Protein AF-C5LC66-F1 (afdb_monomer_lite)

Foldseek 3Di:
DQPPPDLVVLVCCLPPVPVAQEDEQAPHPDDPVSVVVSCVSPVRHHYHYD

Secondary structure (DSSP, 8-state):
------HHHHHHHHHH-TT--EEE-TTS---HHHHHHHHHH-TT-EEE--

Sequence (50 aa):
ANMGVSDAALDTIVTHGKALQWVDLRGTSVQDESVATLLALRPNLGVSWM

Structure (mmCIF, N/CA/C/O backbone):
data_AF-C5LC66-F1
#
_entry.id   AF-C5LC66-F1
#
loop_
_atom_site.group_PDB
_atom_site.id
_atom_site.type_symbol
_atom_site.label_atom_id
_atom_site.label_alt_id
_atom_site.label_comp_id
_atom_site.label_asym_id
_atom_site.label_entity_id
_atom_site.label_seq_id
_atom_site.pdbx_PDB_ins_code
_atom_site.Cartn_x
_atom_site.Cartn_y
_atom_site.Cartn_z
_atom_site.occupancy
_atom_site.B_iso_or_equiv
_atom_site.auth_seq_id
_atom_site.auth_comp_id
_atom_site.auth_asym_id
_atom_site.auth_atom_id
_atom_site.pdbx_PDB_model_num
ATOM 1 N N . ALA A 1 1 ? 9.387 -7.427 -20.250 1.00 37.62 1 ALA A N 1
ATOM 2 C CA . ALA A 1 1 ? 7.956 -7.074 -20.192 1.00 37.62 1 ALA A CA 1
ATOM 3 C C . ALA A 1 1 ? 7.797 -6.022 -19.106 1.00 37.62 1 ALA A C 1
ATOM 5 O O . ALA A 1 1 ? 8.183 -6.291 -17.979 1.00 37.62 1 ALA A O 1
ATOM 6 N N . ASN A 1 2 ? 7.368 -4.812 -19.461 1.00 33.69 2 ASN A N 1
ATOM 7 C CA . ASN A 1 2 ? 7.222 -3.698 -18.525 1.00 33.69 2 ASN A CA 1
ATOM 8 C C . ASN A 1 2 ? 5.942 -3.937 -17.707 1.00 33.69 2 ASN A C 1
ATOM 10 O O . ASN A 1 2 ? 4.844 -3.817 -18.251 1.00 33.69 2 ASN A O 1
ATOM 14 N N . MET A 1 3 ? 6.070 -4.420 -16.470 1.00 40.28 3 MET A N 1
ATOM 15 C CA . MET A 1 3 ? 4.920 -4.775 -15.636 1.00 40.28 3 MET A CA 1
ATOM 16 C C . MET A 1 3 ? 4.255 -3.489 -15.137 1.00 40.28 3 MET A C 1
ATOM 18 O O . MET A 1 3 ? 4.735 -2.854 -14.207 1.00 40.28 3 MET A O 1
ATOM 22 N N . GLY A 1 4 ? 3.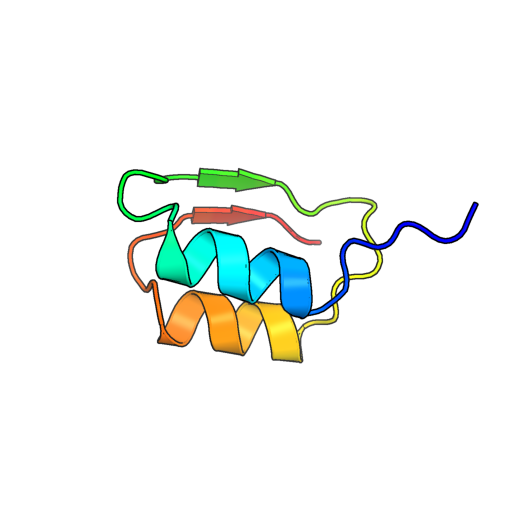156 -3.103 -15.790 1.00 45.81 4 GLY A N 1
ATOM 23 C CA . GLY A 1 4 ? 2.369 -1.889 -15.540 1.00 45.81 4 GLY A CA 1
ATOM 24 C C . GLY A 1 4 ? 1.585 -1.871 -14.226 1.00 45.81 4 GLY A C 1
ATOM 25 O O . GLY A 1 4 ? 0.487 -1.324 -14.184 1.00 45.81 4 GLY A O 1
ATOM 26 N N . VAL A 1 5 ? 2.131 -2.442 -13.149 1.00 51.22 5 VAL A N 1
ATOM 27 C CA . VAL A 1 5 ? 1.692 -2.109 -11.786 1.00 51.22 5 VAL A CA 1
ATOM 28 C C . VAL A 1 5 ? 2.364 -0.782 -11.430 1.00 51.22 5 VAL A C 1
ATOM 30 O O . VAL A 1 5 ? 3.297 -0.711 -10.642 1.00 51.22 5 VAL A O 1
ATOM 33 N N . SER A 1 6 ? 1.960 0.265 -12.142 1.00 57.97 6 SER A N 1
ATOM 34 C CA . SER A 1 6 ? 2.318 1.650 -11.845 1.00 57.97 6 SER A CA 1
ATOM 35 C C . SER A 1 6 ? 1.450 2.141 -10.684 1.00 57.97 6 SER A C 1
ATOM 37 O O . SER A 1 6 ? 0.465 1.486 -10.347 1.00 57.97 6 SER A O 1
ATOM 39 N N . ASP A 1 7 ? 1.743 3.305 -10.106 1.00 63.12 7 ASP A N 1
ATOM 40 C CA . ASP A 1 7 ? 0.965 3.896 -9.000 1.00 63.12 7 ASP A CA 1
ATOM 41 C C . ASP A 1 7 ? -0.562 3.923 -9.250 1.00 63.12 7 ASP A C 1
ATOM 43 O O . ASP A 1 7 ? -1.360 3.811 -8.323 1.00 63.12 7 ASP A O 1
ATOM 47 N N . ALA A 1 8 ? -0.988 3.932 -10.519 1.00 68.50 8 ALA A N 1
ATOM 48 C CA . ALA A 1 8 ? -2.381 3.765 -10.943 1.00 68.50 8 ALA A CA 1
ATOM 49 C C . ALA A 1 8 ? -3.067 2.470 -10.434 1.00 68.50 8 ALA A C 1
ATOM 51 O O . ALA A 1 8 ? -4.277 2.441 -10.188 1.00 68.50 8 ALA A O 1
ATOM 52 N N . ALA A 1 9 ? -2.318 1.381 -10.257 1.00 73.06 9 ALA A N 1
ATOM 53 C CA . ALA A 1 9 ? -2.831 0.140 -9.684 1.0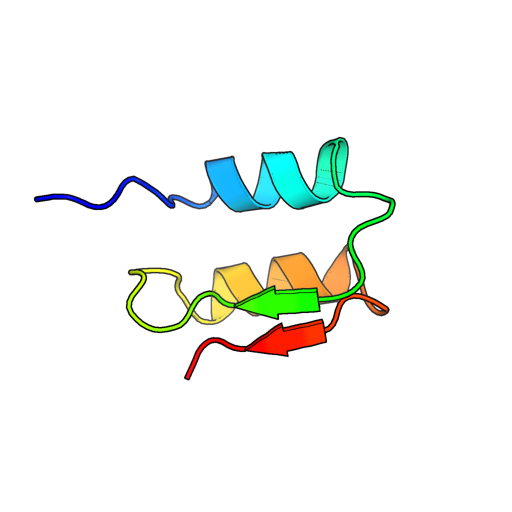0 73.06 9 ALA A CA 1
ATOM 54 C C . ALA A 1 9 ? -3.090 0.276 -8.173 1.00 73.06 9 ALA A C 1
ATOM 56 O O . ALA A 1 9 ? -4.066 -0.280 -7.663 1.00 73.06 9 ALA A O 1
ATOM 57 N N . LEU A 1 10 ? -2.273 1.062 -7.464 1.00 75.75 10 LEU A N 1
ATOM 58 C CA . LEU A 1 10 ? -2.490 1.363 -6.046 1.00 75.75 10 LEU A CA 1
ATOM 59 C C . LEU A 1 10 ? -3.737 2.228 -5.863 1.00 75.75 10 LEU A C 1
ATOM 61 O O . LEU A 1 10 ? -4.550 1.932 -4.989 1.00 75.75 10 LEU A O 1
ATOM 65 N N . ASP A 1 11 ? -3.964 3.194 -6.752 1.00 78.19 11 ASP A N 1
ATOM 66 C CA . ASP A 1 11 ? -5.194 3.997 -6.778 1.00 78.19 11 ASP A CA 1
ATOM 67 C C . ASP A 1 11 ? -6.451 3.129 -6.920 1.00 78.19 11 ASP A C 1
ATOM 69 O O . ASP A 1 11 ? -7.469 3.356 -6.258 1.00 78.19 11 ASP A O 1
ATOM 73 N N . THR A 1 12 ? -6.369 2.064 -7.716 1.00 81.81 12 THR A N 1
ATOM 74 C CA . THR A 1 12 ? -7.460 1.091 -7.865 1.00 81.81 12 THR A CA 1
ATOM 75 C C . THR A 1 12 ? -7.698 0.316 -6.563 1.00 81.81 12 THR A C 1
ATOM 77 O O . THR A 1 12 ? -8.846 0.132 -6.149 1.00 81.81 12 THR A O 1
ATOM 80 N N . ILE A 1 13 ? -6.635 -0.105 -5.871 1.00 79.06 13 ILE A N 1
ATOM 81 C CA . ILE A 1 13 ? -6.725 -0.806 -4.577 1.00 79.06 13 ILE A CA 1
ATOM 82 C C . ILE A 1 13 ? -7.309 0.108 -3.493 1.00 79.06 13 ILE A C 1
ATOM 84 O O . ILE A 1 13 ? -8.144 -0.328 -2.692 1.00 79.06 13 ILE A O 1
ATOM 88 N N . VAL A 1 14 ? -6.922 1.383 -3.481 1.00 80.56 14 VAL A N 1
ATOM 89 C CA . VAL A 1 14 ? -7.455 2.386 -2.552 1.00 80.56 14 VAL A CA 1
ATOM 90 C C 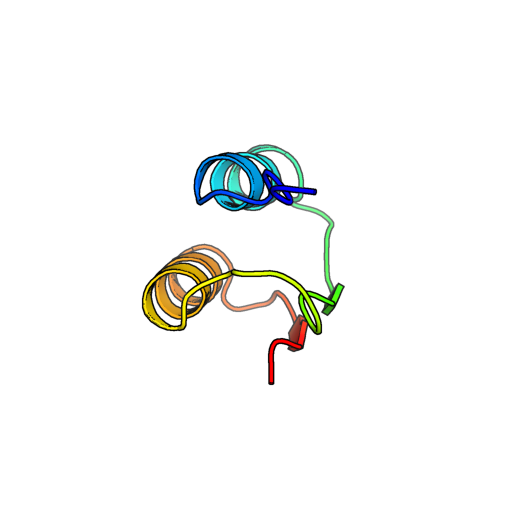. VAL A 1 14 ? -8.940 2.631 -2.825 1.00 80.56 14 VAL A C 1
ATOM 92 O O . VAL A 1 14 ? -9.750 2.608 -1.895 1.00 80.56 14 VAL A O 1
ATOM 95 N N . THR A 1 15 ? -9.310 2.809 -4.094 1.00 82.06 15 THR A N 1
ATOM 96 C CA . THR A 1 15 ? -10.664 3.222 -4.488 1.00 82.06 15 THR A CA 1
ATOM 97 C C . THR A 1 15 ? -11.669 2.071 -4.429 1.00 82.06 15 THR A C 1
ATOM 99 O O . THR A 1 15 ? -12.772 2.232 -3.899 1.00 82.06 15 THR A O 1
ATOM 102 N N . HIS A 1 16 ? -11.295 0.891 -4.927 1.00 81.62 16 HIS A N 1
ATOM 103 C CA . HIS A 1 16 ? -12.203 -0.248 -5.102 1.00 81.62 16 HIS A CA 1
ATOM 104 C C . HIS A 1 16 ? -11.904 -1.418 -4.162 1.00 81.62 16 HIS A C 1
ATOM 106 O O . HIS A 1 16 ? -12.805 -2.173 -3.801 1.00 81.62 16 HIS A O 1
ATOM 112 N N . GLY A 1 17 ? -10.668 -1.548 -3.685 1.00 79.25 17 GLY A N 1
ATOM 113 C CA . GLY A 1 17 ? -10.230 -2.646 -2.824 1.00 79.25 17 GLY A CA 1
ATOM 114 C C . GLY A 1 17 ? -10.578 -2.472 -1.345 1.00 79.25 17 GLY A C 1
ATOM 115 O O . GLY A 1 17 ? -9.788 -2.879 -0.496 1.00 79.25 17 GLY A O 1
ATOM 116 N N . LYS A 1 18 ? -11.704 -1.848 -0.972 1.00 80.00 18 LYS A N 1
ATOM 117 C CA . LYS A 1 18 ? -12.023 -1.538 0.446 1.00 80.00 18 LYS A CA 1
ATOM 118 C C . LYS A 1 18 ? -12.145 -2.768 1.351 1.00 80.00 18 LYS A C 1
ATOM 120 O O . LYS A 1 18 ? -11.867 -2.668 2.540 1.00 80.00 18 LYS A O 1
ATOM 125 N N . ALA A 1 19 ? -12.503 -3.919 0.785 1.00 86.50 19 ALA A N 1
ATOM 126 C CA . ALA A 1 19 ? -12.552 -5.196 1.497 1.00 86.50 19 ALA A CA 1
ATOM 127 C C . ALA A 1 19 ? -11.204 -5.942 1.518 1.00 86.50 19 ALA A C 1
ATOM 129 O O . ALA A 1 19 ? -11.082 -6.957 2.198 1.00 86.50 19 ALA A O 1
ATOM 130 N N . LEU A 1 20 ? -10.199 -5.468 0.772 1.00 86.75 20 LEU A N 1
ATOM 131 C CA . LEU A 1 20 ? -8.890 -6.110 0.713 1.00 86.75 20 LEU A CA 1
ATOM 132 C C . LEU A 1 20 ? -8.203 -6.008 2.083 1.00 86.75 20 LEU A C 1
ATOM 134 O O . LEU A 1 20 ? -8.097 -4.917 2.647 1.00 86.75 20 LEU A O 1
ATOM 138 N N . GLN A 1 21 ? -7.753 -7.150 2.597 1.00 92.19 21 GLN A N 1
ATOM 139 C CA . GLN A 1 21 ? -7.049 -7.264 3.880 1.00 92.19 21 GLN A CA 1
ATOM 140 C C . GLN A 1 21 ? -5.568 -7.593 3.707 1.00 92.19 21 GLN A C 1
ATOM 142 O O . GLN A 1 21 ? -4.775 -7.305 4.598 1.00 92.19 21 GLN A O 1
ATOM 147 N N . TRP A 1 22 ? -5.191 -8.165 2.562 1.00 91.62 22 TRP A N 1
ATOM 148 C CA . TRP A 1 22 ? -3.818 -8.539 2.266 1.00 91.62 22 TRP A CA 1
ATOM 149 C C . TRP A 1 22 ? -3.521 -8.400 0.773 1.00 91.62 22 TRP A C 1
ATOM 151 O O . TRP A 1 22 ? -4.370 -8.737 -0.055 1.00 91.62 22 TRP A O 1
ATOM 161 N N . VAL A 1 23 ? -2.329 -7.915 0.432 1.00 88.38 23 VAL A N 1
ATOM 162 C CA . VAL A 1 23 ? -1.824 -7.838 -0.942 1.00 88.38 23 VAL A CA 1
ATOM 163 C C . VAL A 1 23 ? -0.334 -8.170 -0.981 1.00 88.38 23 VAL A C 1
ATOM 165 O O . VAL A 1 23 ? 0.442 -7.726 -0.135 1.00 88.38 23 VAL A O 1
ATOM 168 N N . ASP A 1 24 ? 0.059 -8.964 -1.971 1.00 90.25 24 ASP A N 1
ATOM 169 C CA . ASP A 1 24 ? 1.453 -9.306 -2.244 1.00 90.25 24 ASP A CA 1
ATOM 170 C C . ASP A 1 24 ? 1.907 -8.567 -3.507 1.00 90.25 24 ASP A C 1
ATOM 172 O O . ASP A 1 24 ? 1.306 -8.709 -4.573 1.00 90.25 24 ASP A O 1
ATOM 176 N N . LEU A 1 25 ? 2.934 -7.740 -3.356 1.00 87.31 25 LEU A N 1
ATOM 177 C CA . LEU A 1 25 ? 3.552 -6.910 -4.385 1.00 87.31 25 LEU A CA 1
ATOM 178 C C . LEU A 1 25 ? 5.000 -7.344 -4.662 1.00 87.31 25 LEU A C 1
ATOM 180 O O . LEU A 1 25 ? 5.722 -6.655 -5.385 1.00 87.31 25 LEU A O 1
ATOM 184 N N . ARG A 1 26 ? 5.459 -8.477 -4.117 1.00 87.75 26 ARG A N 1
ATOM 185 C CA . ARG A 1 26 ? 6.819 -8.970 -4.368 1.00 87.75 26 ARG A CA 1
ATOM 186 C C . ARG A 1 26 ? 7.018 -9.315 -5.840 1.00 87.75 26 ARG A C 1
ATOM 188 O O . ARG A 1 26 ? 6.130 -9.847 -6.504 1.00 87.75 26 ARG A O 1
ATOM 195 N N . GLY A 1 27 ? 8.204 -9.005 -6.358 1.00 84.12 27 GLY A N 1
ATOM 196 C CA . GLY A 1 27 ? 8.526 -9.192 -7.776 1.00 84.12 27 GLY A CA 1
ATOM 197 C C . GLY A 1 27 ? 7.845 -8.190 -8.717 1.00 84.12 27 GLY A C 1
ATOM 198 O O . GLY A 1 27 ? 7.955 -8.338 -9.933 1.00 84.12 27 GLY A O 1
ATOM 199 N N . THR A 1 28 ? 7.162 -7.173 -8.179 1.00 83.12 28 THR A N 1
ATOM 200 C CA . THR A 1 28 ? 6.706 -6.009 -8.950 1.00 83.12 28 THR A CA 1
ATOM 201 C C . THR A 1 28 ? 7.746 -4.886 -8.899 1.00 83.12 28 THR A C 1
ATOM 203 O O . THR A 1 28 ? 8.703 -4.943 -8.132 1.00 83.12 28 THR A O 1
ATOM 206 N N . SER A 1 29 ? 7.576 -3.857 -9.731 1.00 82.38 29 SER A N 1
ATOM 207 C CA . SER A 1 29 ? 8.425 -2.654 -9.728 1.00 82.38 29 SER A CA 1
ATOM 208 C C . SER A 1 29 ? 7.836 -1.517 -8.881 1.00 82.38 29 SER A C 1
ATOM 210 O O . SER A 1 29 ? 8.044 -0.347 -9.199 1.00 82.38 29 SER A O 1
ATOM 212 N N . VAL A 1 30 ? 7.058 -1.847 -7.845 1.00 82.81 30 VAL A N 1
ATOM 213 C CA . VAL A 1 30 ? 6.490 -0.853 -6.926 1.00 82.81 30 VAL A CA 1
ATOM 214 C C . VAL A 1 30 ? 7.612 -0.254 -6.073 1.00 82.81 30 VAL A C 1
ATOM 216 O O . VAL A 1 30 ? 8.460 -0.980 -5.562 1.00 82.81 30 VAL A O 1
ATOM 219 N N . GLN A 1 31 ? 7.617 1.073 -5.944 1.00 83.88 31 GLN A N 1
ATOM 220 C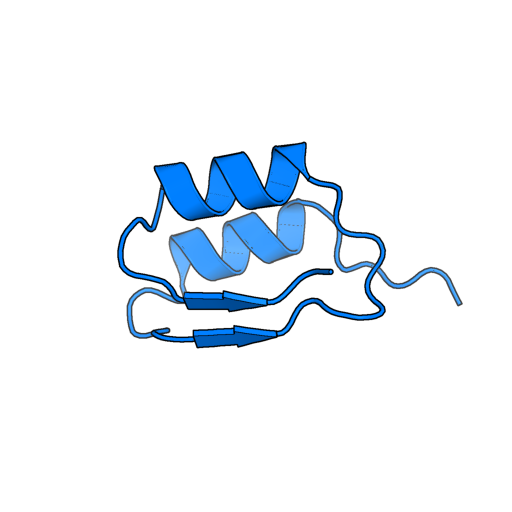 CA . GLN A 1 31 ? 8.586 1.807 -5.129 1.00 83.88 31 GLN A CA 1
ATOM 221 C C . GLN A 1 31 ? 8.119 1.886 -3.669 1.00 83.88 31 GLN A C 1
ATOM 223 O O . GLN A 1 31 ? 6.915 1.860 -3.388 1.00 83.88 31 GLN A O 1
ATOM 228 N N . ASP A 1 32 ? 9.062 2.009 -2.735 1.00 85.62 32 ASP A N 1
ATOM 229 C CA . ASP A 1 32 ? 8.768 2.070 -1.299 1.00 85.62 32 ASP A CA 1
ATOM 230 C C . ASP A 1 32 ? 7.860 3.260 -0.944 1.00 85.62 32 ASP A C 1
ATOM 232 O O . ASP A 1 32 ? 6.959 3.139 -0.111 1.00 85.62 32 ASP A O 1
ATOM 236 N N . GLU A 1 33 ? 8.032 4.398 -1.621 1.00 86.00 33 GLU A N 1
ATOM 237 C CA . GLU A 1 33 ? 7.216 5.605 -1.455 1.00 86.00 33 GLU A CA 1
ATOM 238 C C . GLU A 1 33 ? 5.743 5.354 -1.807 1.00 86.00 33 GLU A C 1
ATOM 240 O O . GLU A 1 33 ? 4.822 5.855 -1.145 1.00 86.00 33 GLU A O 1
ATOM 245 N N . SER A 1 34 ? 5.507 4.536 -2.831 1.00 83.00 34 SER A N 1
ATOM 246 C CA . SER A 1 34 ? 4.169 4.165 -3.277 1.00 83.00 34 SER A CA 1
ATOM 247 C C . SER A 1 34 ? 3.491 3.241 -2.260 1.00 83.00 34 SER A C 1
ATOM 249 O O . SER A 1 34 ? 2.306 3.409 -1.955 1.00 83.00 34 SER A O 1
ATOM 251 N N . VAL A 1 35 ? 4.241 2.316 -1.650 1.00 86.56 35 VAL A N 1
ATOM 252 C CA . VAL A 1 35 ? 3.722 1.471 -0.562 1.00 86.56 35 VAL A CA 1
ATOM 253 C C . VAL A 1 35 ? 3.444 2.282 0.698 1.00 86.56 35 VAL A C 1
ATOM 255 O O . VAL A 1 35 ? 2.399 2.096 1.323 1.00 86.56 35 VAL A O 1
ATOM 258 N N . ALA A 1 36 ? 4.319 3.225 1.050 1.00 88.19 36 ALA A N 1
ATOM 259 C CA . ALA A 1 36 ? 4.089 4.131 2.171 1.00 88.19 36 ALA A CA 1
ATOM 260 C C . ALA A 1 36 ? 2.783 4.923 1.989 1.00 88.19 36 ALA A C 1
ATOM 262 O O . ALA A 1 36 ? 1.986 5.037 2.923 1.00 88.19 36 ALA A O 1
ATOM 263 N N . THR A 1 37 ? 2.515 5.390 0.766 1.00 87.06 37 THR A N 1
ATOM 264 C CA . THR A 1 37 ? 1.253 6.057 0.415 1.00 87.06 37 THR A CA 1
ATOM 265 C C . THR A 1 37 ? 0.053 5.113 0.550 1.00 87.06 37 THR A C 1
ATOM 267 O O . THR A 1 37 ? -0.954 5.480 1.160 1.00 87.06 37 THR A O 1
ATOM 270 N N . LEU A 1 38 ? 0.158 3.873 0.054 1.00 85.94 38 LEU A N 1
ATOM 271 C CA . LEU A 1 38 ? -0.900 2.866 0.190 1.00 85.94 38 LEU A CA 1
ATOM 272 C C . LEU A 1 38 ? -1.222 2.582 1.664 1.00 85.94 38 LEU A C 1
ATOM 274 O O . LEU A 1 38 ? -2.394 2.554 2.037 1.00 85.94 38 LEU A O 1
ATOM 278 N N . LEU A 1 39 ? -0.202 2.407 2.506 1.00 88.12 39 LEU A N 1
ATOM 279 C CA . LEU A 1 39 ? -0.365 2.145 3.937 1.00 88.12 39 LEU A CA 1
ATOM 280 C C . LEU A 1 39 ? -0.942 3.353 4.686 1.00 88.12 39 LEU A C 1
ATOM 282 O O . LEU A 1 39 ? -1.764 3.169 5.582 1.00 88.12 39 LEU A O 1
ATOM 286 N N . ALA A 1 40 ? -0.592 4.582 4.293 1.00 88.12 40 ALA A N 1
ATOM 287 C CA . ALA A 1 40 ? -1.192 5.793 4.857 1.00 88.12 40 ALA A CA 1
ATOM 288 C C . ALA A 1 40 ? -2.700 5.889 4.556 1.00 88.12 40 ALA A C 1
ATOM 290 O O . ALA A 1 40 ? -3.487 6.283 5.417 1.00 88.12 40 ALA A O 1
ATOM 291 N N . LEU A 1 41 ? -3.116 5.493 3.349 1.00 87.12 41 LEU A N 1
ATOM 292 C CA . LEU A 1 41 ? -4.522 5.498 2.926 1.00 87.12 41 LEU A CA 1
ATOM 293 C C . LEU A 1 41 ? -5.302 4.273 3.430 1.00 87.12 41 LEU A C 1
ATOM 295 O O . LEU A 1 41 ? -6.526 4.321 3.580 1.00 87.12 41 LEU A O 1
ATOM 299 N N . ARG A 1 42 ? -4.610 3.155 3.674 1.00 88.94 42 ARG A N 1
ATOM 300 C CA . ARG A 1 42 ? -5.181 1.865 4.079 1.00 88.94 42 ARG A CA 1
ATOM 301 C C . ARG A 1 42 ? -4.371 1.238 5.222 1.00 88.94 42 ARG A C 1
ATOM 303 O O . ARG A 1 42 ? -3.795 0.169 5.038 1.00 88.94 42 ARG A O 1
ATOM 310 N N . PRO A 1 43 ? -4.412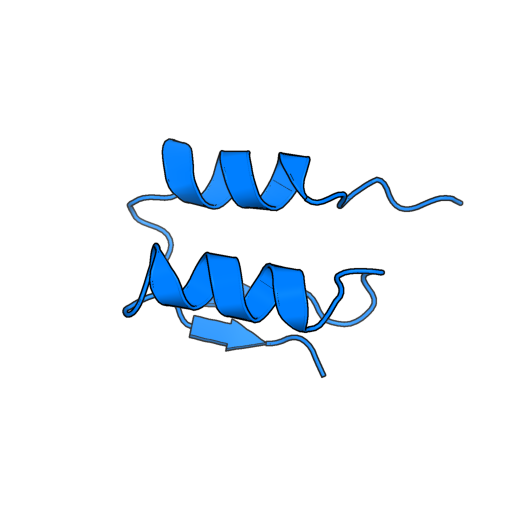 1.812 6.436 1.00 88.88 43 PRO A N 1
ATOM 311 C CA . PRO A 1 43 ? -3.576 1.367 7.559 1.00 88.88 43 PRO A CA 1
ATOM 312 C C . PRO A 1 43 ? -3.869 -0.060 8.049 1.00 88.88 43 PRO A C 1
ATOM 314 O O . PRO A 1 43 ? -3.047 -0.657 8.733 1.00 88.88 43 PRO A O 1
ATOM 317 N N . ASN A 1 44 ? -5.028 -0.622 7.688 1.00 89.00 44 ASN A N 1
ATOM 318 C CA . ASN A 1 44 ? -5.421 -1.991 8.038 1.00 89.00 44 ASN A CA 1
ATOM 319 C C . ASN A 1 44 ? -5.120 -3.020 6.930 1.00 89.00 44 ASN A C 1
ATOM 321 O O . ASN A 1 44 ? -5.490 -4.184 7.072 1.00 89.00 44 ASN A O 1
ATOM 325 N N . LEU A 1 45 ? -4.533 -2.604 5.804 1.00 89.31 45 LEU A N 1
ATOM 326 C CA . LEU A 1 45 ? -4.174 -3.499 4.707 1.00 89.31 45 LEU A CA 1
ATOM 327 C C . LEU A 1 45 ? -2.784 -4.091 4.963 1.00 89.31 45 LEU A C 1
ATOM 329 O O . LEU A 1 45 ? -1.805 -3.357 5.060 1.00 89.31 45 LEU A O 1
ATOM 333 N N . GLY A 1 46 ? -2.686 -5.417 5.033 1.00 91.94 46 GLY A N 1
ATOM 334 C CA . GLY A 1 46 ? -1.398 -6.103 5.019 1.00 91.94 46 GLY A CA 1
ATOM 335 C C . GLY A 1 46 ? -0.770 -6.024 3.630 1.00 91.94 46 GLY A C 1
ATOM 336 O O . GLY A 1 46 ? -1.420 -6.353 2.639 1.00 91.94 46 GLY A O 1
ATOM 337 N N . VAL A 1 47 ? 0.484 -5.591 3.549 1.00 90.12 47 VAL A N 1
ATOM 338 C CA . VAL A 1 47 ? 1.234 -5.495 2.291 1.00 90.12 47 VAL A CA 1
ATOM 339 C C . VAL A 1 47 ? 2.539 -6.273 2.445 1.00 90.12 47 VAL A C 1
ATOM 341 O O . VAL A 1 47 ? 3.207 -6.159 3.471 1.00 90.12 47 VAL A O 1
ATOM 344 N N . SER A 1 48 ? 2.915 -7.054 1.434 1.00 91.06 48 SER A N 1
ATOM 345 C CA . SER A 1 48 ? 4.240 -7.67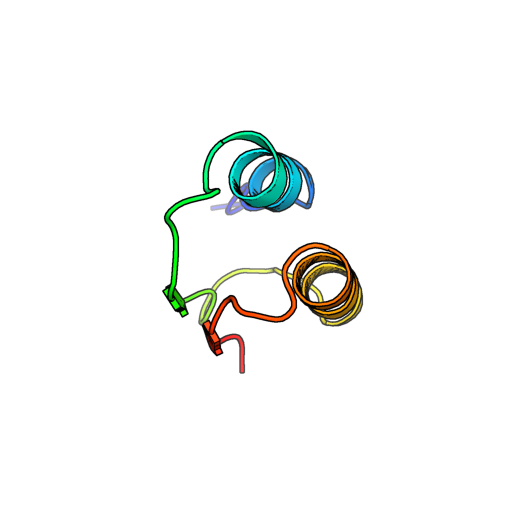7 1.319 1.00 91.06 48 SER A CA 1
ATOM 346 C C . SER A 1 48 ? 4.912 -7.181 0.041 1.00 91.06 48 SER A C 1
ATOM 348 O O . SER A 1 48 ? 4.318 -7.311 -1.022 1.00 91.06 48 SER A O 1
ATOM 350 N N . TRP A 1 49 ? 6.094 -6.560 0.127 1.00 84.19 49 TRP A N 1
ATOM 351 C CA . TRP A 1 49 ? 6.720 -5.896 -1.033 1.00 84.19 49 TRP A CA 1
ATOM 352 C C . TRP A 1 49 ? 8.260 -5.940 -1.080 1.00 84.19 49 TRP A C 1
ATOM 354 O O . TRP A 1 49 ? 8.841 -5.367 -1.995 1.00 84.19 49 TRP A O 1
ATOM 364 N N . MET A 1 50 ? 8.910 -6.648 -0.146 1.00 71.69 50 MET A N 1
ATOM 365 C CA . MET A 1 50 ? 10.367 -6.881 -0.115 1.00 71.69 50 MET A CA 1
ATOM 366 C C . MET A 1 50 ? 10.771 -8.209 -0.755 1.00 71.69 50 MET A C 1
ATOM 368 O O . MET A 1 50 ? 10.039 -9.209 -0.554 1.00 71.69 50 MET A O 1
#

Organism: Perkinsus marinus (strain ATCC 50983 / TXsc) (NCBI:txid423536)

pLDDT: mean 79.35, std 14.44, range [33.69, 92.19]

Radius of gyration: 10.2 Å; chains: 1; bounding box: 23×15×28 Å